Protein AF-A0A151QRS5-F1 (afdb_monomer_lite)

Secondary structure (DSSP, 8-state):
------S-HHHHHHHHHHHHT--PPTT--HHHHHHHHHHHHHT-TT----HHHHHHHHHHHS-HHHHHHHHHHHTS-GGGS-HHHHHHHHHHHHHTT-

InterPro domains:
  IPR005162 Retrotransposon-derived protein PEG10, N-terminal capsid-like domain [PF03732] (2-63)

pLDDT: mean 85.36, std 12.73, range [39.06, 96.88]

Structure (mmCIF, N/CA/C/O backbone):
data_AF-A0A151QRS5-F1
#
_entry.id   AF-A0A151QRS5-F1
#
loop_
_atom_site.group_PDB
_atom_site.id
_atom_site.type_symbol
_atom_site.label_atom_id
_atom_site.label_alt_id
_atom_site.label_comp_id
_atom_site.label_asym_id
_atom_site.label_entity_id
_atom_site.label_seq_id
_atom_site.pdbx_PDB_ins_code
_atom_site.Cartn_x
_atom_site.Cartn_y
_atom_site.Cartn_z
_atom_site.occupancy
_atom_site.B_iso_or_equiv
_atom_site.auth_seq_id
_atom_site.auth_comp_id
_atom_site.auth_asym_id
_atom_site.auth_atom_id
_atom_site.pdbx_PDB_model_num
ATOM 1 N N . MET A 1 1 ? -31.435 -12.137 13.272 1.00 39.06 1 MET A N 1
ATOM 2 C CA . MET A 1 1 ? -30.110 -12.737 13.011 1.00 39.06 1 MET A CA 1
ATOM 3 C C . MET A 1 1 ? -29.090 -11.877 13.746 1.00 39.06 1 MET A C 1
ATOM 5 O O . MET A 1 1 ? -29.178 -10.662 13.672 1.00 39.06 1 MET A O 1
ATOM 9 N N . PHE A 1 2 ? -28.282 -12.503 14.592 1.00 55.72 2 PHE A N 1
ATOM 10 C CA . PHE A 1 2 ? -27.418 -11.915 15.620 1.00 55.72 2 PHE A CA 1
ATOM 11 C C . PHE A 1 2 ? -25.986 -11.915 15.060 1.00 55.72 2 PHE A C 1
ATOM 13 O O . PHE A 1 2 ? -25.612 -12.974 14.567 1.00 55.72 2 PHE A O 1
ATOM 20 N N . LEU A 1 3 ? -25.252 -10.783 15.104 1.00 48.34 3 LEU A N 1
ATOM 21 C CA . LEU A 1 3 ? -23.768 -10.629 15.122 1.00 48.34 3 LEU A CA 1
ATOM 22 C C . LEU A 1 3 ? -23.266 -9.269 14.558 1.00 48.34 3 LEU A C 1
ATOM 24 O O . LEU A 1 3 ? -22.275 -9.214 13.844 1.00 48.34 3 LEU A O 1
ATOM 28 N N . GLU A 1 4 ? -23.871 -8.143 14.941 1.00 46.22 4 GLU A N 1
ATOM 29 C CA . GLU A 1 4 ? -23.231 -6.812 14.809 1.00 46.22 4 GLU A CA 1
ATOM 30 C C . GLU A 1 4 ? -22.942 -6.221 16.195 1.00 46.22 4 GLU A C 1
ATOM 32 O O . GLU A 1 4 ? -23.211 -5.063 16.504 1.00 46.22 4 GLU A O 1
ATOM 37 N N . LYS A 1 5 ? -22.422 -7.057 17.102 1.00 47.47 5 LYS A N 1
ATOM 38 C CA . LYS A 1 5 ? -21.971 -6.594 18.416 1.00 47.47 5 LYS A CA 1
ATOM 39 C C . LYS A 1 5 ? -20.565 -5.997 18.300 1.00 47.47 5 LYS A C 1
ATOM 41 O O . LYS A 1 5 ? -19.571 -6.688 18.475 1.00 47.47 5 LYS A O 1
ATOM 46 N N . PHE A 1 6 ? -20.549 -4.688 18.059 1.00 48.91 6 PHE A N 1
ATOM 47 C CA . PHE A 1 6 ? -19.579 -3.720 18.578 1.00 48.91 6 PHE A CA 1
ATOM 48 C C . PHE A 1 6 ? -18.091 -3.949 18.255 1.00 48.91 6 PHE A C 1
ATOM 50 O O . PHE A 1 6 ? -17.263 -4.121 19.145 1.00 48.91 6 PHE A O 1
ATOM 57 N N . PHE A 1 7 ? -17.713 -3.724 16.999 1.00 50.59 7 PHE A N 1
ATOM 58 C CA . PHE A 1 7 ? -16.692 -2.697 16.776 1.00 50.59 7 PHE A CA 1
ATOM 59 C C . PHE A 1 7 ? -17.475 -1.441 16.413 1.00 50.59 7 PHE A C 1
ATOM 61 O O . PHE A 1 7 ? -18.216 -1.501 15.436 1.00 50.59 7 PHE A O 1
ATOM 68 N N . PRO A 1 8 ? -17.438 -0.353 17.201 1.00 59.84 8 PRO A N 1
ATOM 69 C CA . PRO A 1 8 ? -18.271 0.797 16.881 1.00 59.84 8 PRO A CA 1
ATOM 70 C C . PRO A 1 8 ? -17.914 1.264 15.466 1.00 59.84 8 PRO A C 1
ATOM 72 O O . PRO A 1 8 ? -16.729 1.338 15.134 1.00 59.84 8 PRO A O 1
ATOM 75 N N . ASP A 1 9 ? -18.917 1.566 14.637 1.00 62.59 9 ASP A N 1
ATOM 76 C CA . ASP A 1 9 ? -18.728 2.033 13.253 1.00 62.59 9 ASP A CA 1
ATOM 77 C C . ASP A 1 9 ? -17.716 3.181 13.159 1.00 62.59 9 ASP A C 1
ATOM 79 O O . ASP A 1 9 ? -17.021 3.337 12.153 1.00 62.59 9 ASP A O 1
ATOM 83 N N . SER A 1 10 ? -17.574 3.951 14.242 1.00 70.38 10 SER A N 1
ATOM 84 C CA . SER A 1 10 ? -16.559 4.985 14.419 1.00 70.38 10 SER A CA 1
ATOM 85 C C . SER A 1 10 ? -15.120 4.459 14.359 1.00 70.38 10 SER A C 1
ATOM 87 O O . SER A 1 10 ? -14.285 5.100 13.728 1.00 70.38 10 SER A O 1
ATOM 89 N N . ARG A 1 11 ? -14.811 3.292 14.941 1.00 73.81 11 ARG A N 1
ATOM 90 C CA . ARG A 1 11 ? -13.471 2.678 14.904 1.00 73.81 11 ARG A CA 1
ATOM 91 C C . ARG A 1 11 ? -13.139 2.162 13.510 1.00 73.81 11 ARG A C 1
ATOM 93 O O . ARG A 1 11 ? -12.053 2.431 13.011 1.00 73.81 11 ARG A O 1
ATOM 100 N N . THR A 1 12 ? -14.080 1.479 12.861 1.00 79.31 12 THR A N 1
ATOM 101 C CA . THR A 1 12 ? -13.911 1.034 11.469 1.00 79.31 12 THR A CA 1
ATOM 102 C C . THR A 1 12 ? -13.748 2.239 10.539 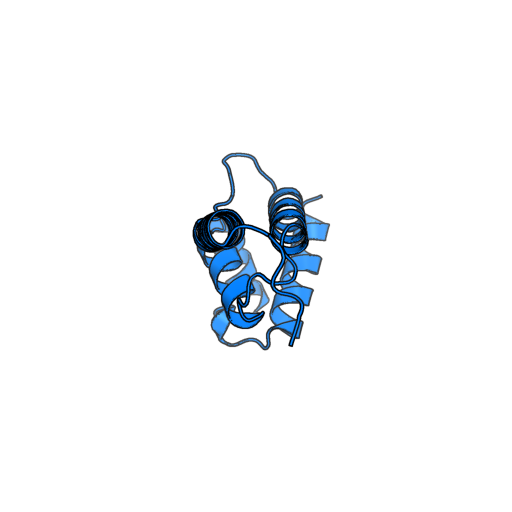1.00 79.31 12 THR A C 1
ATOM 104 O O . THR A 1 12 ? -12.888 2.240 9.665 1.00 79.31 12 THR A O 1
ATOM 107 N N . THR A 1 13 ? -14.513 3.311 10.761 1.00 84.25 13 THR A N 1
ATOM 108 C CA . THR A 1 13 ? -14.401 4.562 9.995 1.00 84.25 13 THR A CA 1
ATOM 109 C C . THR A 1 13 ? -13.069 5.271 10.224 1.00 84.25 13 THR A C 1
ATOM 111 O O . THR A 1 13 ? -12.464 5.726 9.256 1.00 84.25 13 THR A O 1
ATOM 114 N N . ALA A 1 14 ? -12.581 5.328 11.466 1.00 87.94 14 ALA A N 1
ATOM 115 C CA . ALA A 1 14 ? -11.272 5.893 11.783 1.00 87.94 14 ALA A CA 1
ATOM 116 C C . ALA A 1 14 ? -10.148 5.114 11.090 1.00 87.94 14 ALA A C 1
ATOM 118 O O . ALA A 1 14 ? -9.345 5.712 10.387 1.00 87.94 14 ALA A O 1
ATOM 119 N N . ILE A 1 15 ? -10.160 3.780 11.172 1.00 87.50 15 ILE A N 1
ATOM 120 C CA . ILE A 1 15 ? -9.130 2.947 10.535 1.00 87.50 15 ILE A CA 1
ATOM 121 C C . ILE A 1 15 ? -9.182 3.070 9.010 1.00 87.50 15 ILE A C 1
ATOM 123 O O . ILE A 1 15 ? -8.139 3.186 8.377 1.00 87.50 15 ILE A O 1
ATOM 127 N N . ARG A 1 16 ? -10.372 3.125 8.393 1.00 89.50 16 ARG A N 1
ATOM 128 C CA . ARG A 1 16 ? -10.484 3.416 6.951 1.00 89.50 16 ARG A CA 1
ATOM 129 C C . ARG A 1 16 ? -9.864 4.766 6.593 1.00 89.50 16 ARG A C 1
ATOM 131 O O . ARG A 1 16 ? -9.172 4.860 5.583 1.00 89.50 16 ARG A O 1
ATOM 138 N N . LYS A 1 17 ? -10.094 5.793 7.417 1.00 91.56 17 LYS A N 1
ATOM 139 C CA . LYS A 1 17 ? -9.494 7.117 7.230 1.00 91.56 17 LYS A CA 1
ATOM 140 C C . LYS A 1 17 ? -7.973 7.044 7.341 1.00 91.56 17 LYS A C 1
ATOM 142 O O . LYS A 1 17 ? -7.300 7.553 6.451 1.00 91.56 17 LYS A O 1
ATOM 147 N N . ASP A 1 18 ? -7.451 6.358 8.352 1.00 93.38 18 ASP A N 1
ATOM 148 C CA . ASP A 1 18 ? -6.012 6.179 8.553 1.00 93.38 18 ASP A CA 1
ATOM 149 C C . ASP A 1 18 ? -5.367 5.405 7.396 1.00 93.38 18 ASP A C 1
ATOM 151 O O . ASP A 1 18 ? -4.294 5.784 6.936 1.00 93.38 18 ASP A O 1
ATOM 155 N N . ILE A 1 19 ? -6.035 4.368 6.876 1.00 93.19 19 ILE A N 1
ATOM 156 C CA . ILE A 1 19 ? -5.588 3.609 5.698 1.00 93.19 19 ILE A CA 1
ATOM 157 C C . ILE A 1 19 ? -5.553 4.519 4.466 1.00 93.19 19 ILE A C 1
ATOM 159 O O . ILE A 1 19 ? -4.536 4.583 3.786 1.00 93.19 19 ILE A O 1
ATOM 163 N N . SER A 1 20 ? -6.637 5.250 4.186 1.00 93.06 20 SER A N 1
ATOM 164 C CA . SER A 1 20 ? -6.721 6.139 3.015 1.00 93.06 20 SER A CA 1
ATOM 165 C C . SER A 1 20 ? -5.776 7.345 3.088 1.00 93.06 20 SER A C 1
ATOM 167 O O . SER A 1 20 ? -5.318 7.861 2.070 1.00 93.06 20 SER A O 1
ATOM 169 N N . GLY A 1 21 ? -5.475 7.798 4.306 1.00 94.75 21 GLY A N 1
ATOM 170 C CA . GLY A 1 21 ? -4.602 8.930 4.589 1.00 94.75 21 GLY A CA 1
ATOM 171 C C . GLY A 1 21 ? -3.166 8.533 4.903 1.00 94.75 21 GLY A C 1
ATOM 172 O O . GLY A 1 21 ? -2.390 9.399 5.307 1.00 94.75 21 GLY A O 1
ATOM 173 N N . ILE A 1 22 ? -2.799 7.256 4.761 1.00 95.50 22 ILE A N 1
ATOM 174 C CA . ILE A 1 22 ? -1.467 6.805 5.134 1.00 95.50 22 ILE A CA 1
ATOM 175 C C . ILE A 1 22 ? -0.421 7.505 4.260 1.00 95.50 22 ILE A C 1
ATOM 177 O O . ILE A 1 22 ? -0.554 7.599 3.041 1.00 95.50 22 ILE A O 1
ATOM 181 N N . ARG A 1 23 ? 0.625 8.028 4.894 1.00 96.69 23 ARG A N 1
ATOM 182 C CA . ARG A 1 23 ? 1.775 8.653 4.238 1.00 96.69 23 ARG A CA 1
ATOM 183 C C . ARG A 1 23 ? 3.046 8.104 4.841 1.00 96.69 23 ARG A C 1
ATOM 185 O O . ARG A 1 23 ? 3.079 7.846 6.048 1.00 96.69 23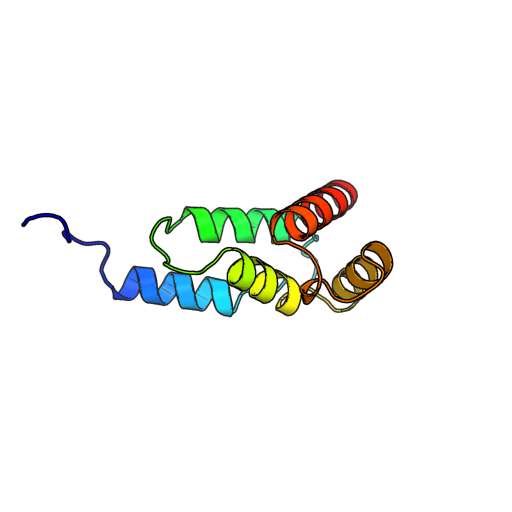 ARG A O 1
ATOM 192 N N . GLN A 1 24 ? 4.053 7.921 4.007 1.00 96.38 24 GLN A N 1
ATOM 193 C CA . GLN A 1 24 ? 5.390 7.615 4.466 1.00 96.38 24 GLN A CA 1
ATOM 194 C C . GLN A 1 24 ? 5.962 8.822 5.208 1.00 96.38 24 GLN A C 1
ATOM 196 O O . GLN A 1 24 ? 5.835 9.965 4.757 1.00 96.38 24 GLN A O 1
ATOM 201 N N . LEU A 1 25 ? 6.543 8.570 6.374 1.00 95.38 25 LEU A N 1
ATOM 202 C CA . LEU A 1 25 ? 7.102 9.614 7.222 1.00 95.38 25 LEU A CA 1
ATOM 203 C C . LEU A 1 25 ? 8.528 9.973 6.783 1.00 95.38 25 LEU A C 1
ATOM 205 O O . LEU A 1 25 ? 9.232 9.186 6.155 1.00 95.38 25 LEU A O 1
ATOM 209 N N . GLY A 1 26 ? 8.972 11.182 7.128 1.00 93.81 26 GLY A N 1
ATOM 210 C CA . GLY A 1 26 ? 10.349 11.598 6.871 1.00 93.81 26 GLY A CA 1
ATOM 211 C C . GLY A 1 26 ? 11.338 10.705 7.623 1.00 93.81 26 GLY A C 1
ATOM 212 O O . GLY A 1 26 ? 11.275 10.625 8.847 1.00 93.81 26 GLY A O 1
ATOM 213 N N . GLY A 1 27 ? 12.240 10.054 6.887 1.00 91.31 27 GLY A N 1
ATOM 214 C CA . GLY A 1 27 ? 13.234 9.131 7.442 1.00 91.31 27 GLY A CA 1
ATOM 215 C C . GLY A 1 27 ? 12.734 7.702 7.680 1.00 91.31 27 GLY A C 1
ATOM 216 O O . GLY A 1 27 ? 13.536 6.871 8.082 1.00 91.31 27 GLY A O 1
ATOM 217 N N . GLU A 1 28 ? 11.457 7.410 7.416 1.00 94.50 28 GLU A N 1
ATOM 218 C CA . GLU A 1 28 ? 10.916 6.045 7.447 1.00 94.50 28 GLU A CA 1
ATOM 219 C C . GLU A 1 28 ? 11.349 5.299 6.181 1.00 94.50 28 GLU A C 1
ATOM 221 O O . GLU A 1 28 ? 11.148 5.804 5.073 1.00 94.50 28 GLU A O 1
ATOM 226 N N . SER A 1 29 ? 11.927 4.106 6.321 1.00 94.06 29 SER A N 1
ATOM 227 C CA . SER A 1 29 ? 12.259 3.268 5.163 1.00 94.06 29 SER A CA 1
ATOM 228 C C . SER A 1 29 ? 11.001 2.668 4.527 1.00 94.06 29 SER A C 1
ATOM 230 O O . SER A 1 29 ? 9.956 2.540 5.172 1.00 94.06 29 SER A O 1
ATOM 232 N N . LEU A 1 30 ? 11.093 2.234 3.267 1.00 93.62 30 LEU A N 1
ATOM 233 C CA . LEU A 1 30 ? 9.997 1.510 2.620 1.00 93.62 30 LEU A CA 1
ATOM 234 C C . LEU A 1 30 ? 9.598 0.250 3.408 1.00 93.62 30 LEU A C 1
ATOM 236 O O . LEU A 1 30 ? 8.414 -0.076 3.502 1.00 93.62 30 LEU A O 1
ATOM 24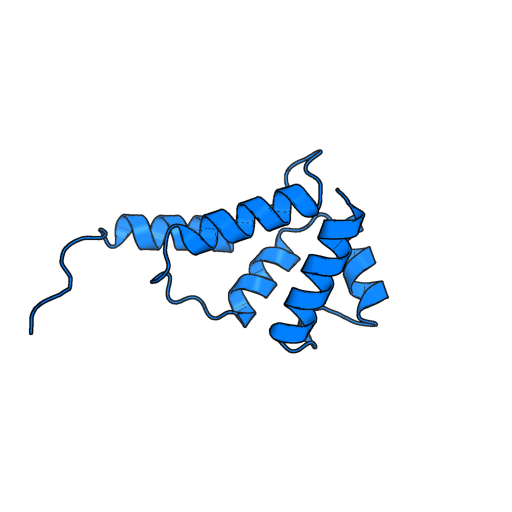0 N N . TYR A 1 31 ? 10.569 -0.441 4.010 1.00 94.25 31 TYR A N 1
ATOM 241 C CA . TYR A 1 31 ? 10.315 -1.580 4.888 1.00 94.25 31 TYR A CA 1
ATOM 242 C C . TYR A 1 31 ? 9.435 -1.202 6.082 1.00 94.25 31 TYR A C 1
ATOM 244 O O . TYR A 1 31 ? 8.393 -1.822 6.311 1.00 94.25 31 TYR A O 1
ATOM 252 N N . GLU A 1 32 ? 9.823 -0.166 6.826 1.00 95.94 32 GLU A N 1
ATOM 253 C CA . GLU A 1 32 ? 9.076 0.308 7.994 1.00 95.94 32 GLU A CA 1
ATOM 254 C C . GLU A 1 32 ? 7.671 0.773 7.606 1.00 95.94 32 GLU A C 1
ATOM 256 O O . GLU A 1 32 ? 6.685 0.413 8.262 1.00 95.94 32 GLU A O 1
ATOM 261 N N . TYR A 1 33 ? 7.570 1.493 6.488 1.00 96.88 33 TYR A N 1
ATOM 262 C CA . TYR A 1 33 ? 6.309 1.969 5.941 1.00 96.88 33 TYR A CA 1
ATOM 263 C C . TYR A 1 33 ? 5.367 0.815 5.568 1.00 96.88 33 TYR A C 1
ATOM 265 O O . TYR A 1 33 ? 4.190 0.812 5.949 1.00 96.88 33 TYR A O 1
ATOM 273 N N . TRP A 1 34 ? 5.887 -0.205 4.880 1.00 95.56 34 TRP A N 1
ATOM 274 C CA . TRP A 1 34 ? 5.136 -1.402 4.501 1.00 95.56 34 TRP A CA 1
ATOM 275 C C . TRP A 1 34 ? 4.672 -2.209 5.717 1.00 95.56 34 TRP A C 1
ATOM 277 O O . TRP A 1 34 ? 3.506 -2.609 5.799 1.00 95.56 34 TRP A O 1
ATOM 287 N N . GLU A 1 35 ? 5.540 -2.404 6.710 1.00 95.75 35 GLU A N 1
ATOM 288 C CA . GLU A 1 35 ? 5.185 -3.069 7.966 1.00 95.75 35 GLU A CA 1
ATOM 289 C C . GLU A 1 35 ? 4.084 -2.315 8.721 1.00 95.75 35 GLU A C 1
ATOM 291 O O . GLU A 1 35 ? 3.129 -2.927 9.217 1.00 95.75 35 GLU A O 1
ATOM 296 N N . ARG A 1 36 ? 4.170 -0.981 8.786 1.00 96.38 36 ARG A N 1
ATOM 297 C CA . ARG A 1 36 ? 3.145 -0.141 9.416 1.00 96.38 36 ARG A CA 1
ATOM 298 C C . ARG A 1 36 ? 1.809 -0.239 8.687 1.00 96.38 36 ARG A C 1
ATOM 300 O O . ARG A 1 36 ? 0.777 -0.381 9.345 1.00 96.38 36 ARG A O 1
ATOM 307 N N . PHE A 1 37 ? 1.819 -0.230 7.357 1.00 95.38 37 PHE A N 1
ATOM 308 C CA . PHE A 1 37 ? 0.612 -0.406 6.553 1.00 95.38 37 PHE A CA 1
ATOM 309 C C . PHE A 1 37 ? -0.053 -1.770 6.789 1.00 95.38 37 PHE A C 1
ATOM 311 O O . PHE A 1 37 ? -1.258 -1.833 7.048 1.00 95.38 37 PHE A O 1
ATOM 318 N N . LYS A 1 38 ? 0.723 -2.864 6.791 1.00 94.38 38 LYS A N 1
ATOM 319 C CA . LYS A 1 38 ? 0.205 -4.213 7.0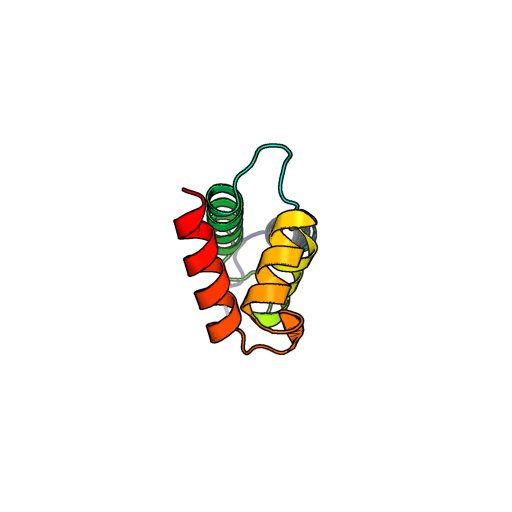81 1.00 94.38 38 LYS A CA 1
ATOM 320 C C . LYS A 1 38 ? -0.407 -4.306 8.477 1.00 94.38 38 LYS A C 1
ATOM 322 O O . LYS A 1 38 ? -1.500 -4.850 8.628 1.00 94.38 38 LYS A O 1
ATOM 327 N N . LYS A 1 39 ? 0.259 -3.738 9.489 1.00 94.44 39 LYS A N 1
ATOM 328 C CA . LYS A 1 39 ? -0.263 -3.672 10.866 1.00 94.44 39 LYS A CA 1
ATOM 329 C C . LYS A 1 39 ? -1.570 -2.884 10.938 1.00 94.44 39 LYS A C 1
ATOM 331 O O . LYS A 1 39 ? -2.501 -3.314 11.619 1.00 94.44 39 LYS A O 1
ATOM 336 N N . LEU A 1 40 ? -1.664 -1.771 10.211 1.00 92.31 40 LEU A N 1
ATOM 337 C CA . LEU A 1 40 ? -2.877 -0.959 10.146 1.00 92.31 40 LEU A CA 1
ATOM 338 C C . LEU A 1 40 ? -4.041 -1.734 9.511 1.00 92.31 40 LEU A C 1
ATOM 340 O O . LEU A 1 40 ? -5.124 -1.773 10.092 1.00 92.31 40 LEU A O 1
ATOM 344 N N . CYS A 1 41 ? -3.813 -2.427 8.394 1.00 91.31 41 CYS A N 1
ATOM 345 C CA . CYS A 1 41 ? -4.835 -3.271 7.765 1.00 91.31 41 CYS A CA 1
ATOM 346 C C . CYS A 1 41 ? -5.271 -4.425 8.687 1.00 91.31 41 CYS A C 1
ATOM 348 O O . CYS A 1 41 ? -6.465 -4.654 8.882 1.00 91.31 41 CYS A O 1
ATOM 350 N N . ALA A 1 42 ? -4.315 -5.100 9.335 1.00 90.75 42 ALA A N 1
ATOM 351 C CA . ALA A 1 42 ? -4.584 -6.199 10.265 1.00 90.75 42 ALA A CA 1
ATOM 352 C C . ALA A 1 42 ? -5.362 -5.760 11.520 1.00 90.75 42 ALA A C 1
ATOM 354 O O . ALA A 1 42 ? -6.053 -6.573 12.133 1.00 90.75 42 ALA A O 1
ATOM 355 N N . SER A 1 43 ? -5.294 -4.477 11.893 1.00 88.31 43 SER A N 1
ATOM 356 C CA . SER A 1 43 ? -6.043 -3.935 13.034 1.00 88.31 43 SER A CA 1
ATOM 357 C C . SER A 1 43 ? -7.565 -3.903 12.816 1.00 88.31 43 SER A C 1
ATOM 359 O O . SER A 1 43 ? -8.321 -3.811 13.789 1.00 88.31 43 SER A O 1
ATOM 361 N N . CYS A 1 44 ? -8.025 -4.006 11.562 1.00 84.25 44 CYS A N 1
ATOM 362 C CA . CYS A 1 44 ? -9.439 -4.063 11.206 1.00 84.25 44 CYS A CA 1
ATOM 363 C C . CYS A 1 44 ? -9.681 -4.992 10.005 1.00 84.25 44 CYS A C 1
ATOM 365 O O . CYS A 1 44 ? -9.887 -4.508 8.898 1.00 84.25 44 CYS A O 1
ATOM 367 N N . PRO A 1 45 ? -9.750 -6.321 10.188 1.00 76.81 45 PRO A N 1
ATOM 368 C CA . PRO A 1 45 ? -9.961 -7.255 9.074 1.00 76.81 45 PRO A CA 1
ATOM 369 C C . PRO A 1 45 ? -11.298 -7.045 8.331 1.00 76.81 45 PRO A C 1
ATOM 371 O O . PRO A 1 45 ? -11.448 -7.470 7.191 1.00 76.81 45 PRO A O 1
ATOM 374 N N . HIS A 1 46 ? -12.263 -6.348 8.946 1.00 80.88 46 HIS A N 1
ATOM 375 C CA . HIS A 1 46 ? -13.555 -5.983 8.352 1.00 80.88 46 HIS A CA 1
ATOM 376 C C . HIS A 1 46 ? -13.592 -4.540 7.815 1.00 80.88 46 HIS A C 1
ATOM 378 O O . HIS A 1 46 ? -14.653 -3.914 7.775 1.00 80.88 46 HIS A O 1
ATOM 384 N N . HIS A 1 47 ? -12.450 -3.985 7.393 1.00 80.00 47 HIS A N 1
ATOM 385 C CA . HIS A 1 47 ? -12.376 -2.617 6.868 1.00 80.00 47 HIS A CA 1
ATOM 386 C C . HIS A 1 47 ? -13.168 -2.412 5.555 1.00 80.00 47 HIS A C 1
ATOM 388 O O . HIS A 1 47 ? -13.463 -1.267 5.218 1.00 80.00 47 HIS A O 1
ATOM 394 N N . GLN A 1 48 ? -13.556 -3.484 4.842 1.00 86.25 48 GLN A N 1
ATOM 395 C CA . GLN A 1 48 ? -14.347 -3.456 3.588 1.00 86.25 48 GLN A CA 1
ATOM 396 C C . GLN A 1 48 ? -13.684 -2.677 2.432 1.00 86.25 48 GLN A C 1
ATOM 398 O O . GLN A 1 48 ? -14.346 -2.222 1.505 1.00 86.25 48 GLN A O 1
ATOM 403 N N . ILE A 1 49 ? -12.359 -2.537 2.475 1.00 88.81 49 ILE A N 1
ATOM 404 C CA . ILE A 1 49 ? -11.563 -1.897 1.416 1.00 88.81 49 ILE A CA 1
ATOM 405 C C . ILE A 1 49 ? -11.010 -3.012 0.534 1.00 88.81 49 ILE A C 1
ATOM 407 O O . ILE A 1 49 ? -10.458 -3.980 1.053 1.00 88.81 49 ILE A O 1
ATOM 411 N N . SER A 1 50 ? -11.165 -2.888 -0.784 1.00 91.00 50 SER A N 1
ATOM 412 C CA . SER A 1 50 ? -10.600 -3.861 -1.725 1.00 91.00 50 SER A CA 1
ATOM 413 C C . SER A 1 50 ? -9.069 -3.833 -1.710 1.00 91.00 50 SER A C 1
ATOM 415 O O . SER A 1 50 ? -8.468 -2.779 -1.512 1.00 91.00 50 SER A O 1
ATOM 417 N N . GLU A 1 51 ? -8.428 -4.970 -1.982 1.00 90.25 51 GLU A N 1
ATOM 418 C CA . GLU A 1 51 ? -6.962 -5.064 -2.037 1.00 90.25 51 GLU A CA 1
ATOM 419 C C . GLU A 1 51 ? -6.352 -4.083 -3.052 1.00 90.25 51 GLU A C 1
ATOM 421 O O . GLU A 1 51 ? -5.362 -3.420 -2.758 1.00 90.25 51 GLU A O 1
ATOM 426 N N . ARG A 1 52 ? -6.999 -3.903 -4.212 1.00 90.06 52 ARG A N 1
ATOM 427 C CA . ARG A 1 52 ? -6.587 -2.904 -5.210 1.00 90.06 52 ARG A CA 1
ATOM 428 C C . ARG A 1 52 ? -6.535 -1.495 -4.613 1.00 90.06 52 ARG A C 1
ATOM 430 O O . ARG A 1 52 ? -5.560 -0.783 -4.816 1.00 90.06 52 ARG A O 1
ATOM 437 N N . LEU A 1 53 ? -7.572 -1.104 -3.872 1.00 91.50 53 LEU A N 1
ATOM 438 C CA . LEU A 1 53 ? -7.653 0.231 -3.283 1.00 91.50 53 LEU A CA 1
ATOM 439 C C . LEU A 1 53 ? -6.681 0.401 -2.102 1.00 91.50 53 LEU A C 1
ATOM 441 O O . LEU A 1 53 ? -6.119 1.476 -1.928 1.00 91.50 53 LEU A O 1
ATOM 445 N N . LEU A 1 54 ? -6.424 -0.663 -1.333 1.00 93.38 54 LEU A N 1
ATOM 446 C CA . LEU A 1 54 ? -5.371 -0.678 -0.312 1.00 93.38 54 LEU A CA 1
ATOM 447 C C . LEU A 1 54 ? -3.997 -0.370 -0.920 1.00 93.38 54 LEU A C 1
ATOM 449 O O . LEU A 1 54 ? -3.298 0.523 -0.444 1.00 93.38 54 LEU A O 1
ATOM 453 N N . LEU A 1 55 ? -3.630 -1.084 -1.985 1.00 92.94 55 LEU A N 1
ATOM 454 C CA . LEU A 1 55 ? -2.349 -0.898 -2.667 1.00 92.94 55 LEU A CA 1
ATOM 455 C C . LEU A 1 55 ? -2.250 0.480 -3.329 1.00 92.94 55 LEU A C 1
ATOM 457 O O . LEU A 1 55 ? -1.183 1.088 -3.310 1.00 92.94 55 LEU A O 1
ATOM 461 N N . GLN A 1 56 ? -3.365 1.004 -3.842 1.00 92.25 56 GLN A N 1
ATOM 462 C CA . GLN A 1 56 ? -3.426 2.369 -4.353 1.00 92.25 56 GLN A CA 1
ATOM 463 C C . GLN A 1 56 ? -3.136 3.401 -3.254 1.00 92.25 56 GLN A C 1
ATOM 465 O O . GLN A 1 56 ? -2.274 4.253 -3.446 1.00 92.25 56 GLN A O 1
ATOM 470 N N . TYR A 1 57 ? -3.791 3.312 -2.090 1.00 94.56 57 TYR A N 1
ATOM 471 C CA . TYR A 1 57 ? -3.526 4.233 -0.978 1.00 94.56 57 TYR A CA 1
ATOM 472 C C . TYR A 1 57 ? -2.093 4.137 -0.459 1.00 94.56 57 TYR A C 1
ATOM 474 O O . TYR A 1 57 ? -1.492 5.162 -0.138 1.00 94.56 57 TYR A O 1
ATOM 482 N N . PHE A 1 58 ? -1.540 2.924 -0.408 1.00 94.62 58 PHE A N 1
ATOM 483 C CA . PHE A 1 58 ? -0.137 2.714 -0.078 1.00 94.62 58 PHE A CA 1
ATOM 484 C C . PHE A 1 58 ? 0.774 3.449 -1.070 1.00 94.62 58 PHE A C 1
ATOM 486 O O . PHE A 1 58 ? 1.558 4.298 -0.659 1.00 94.62 58 PHE A O 1
ATOM 493 N N . TYR A 1 59 ? 0.613 3.200 -2.372 1.00 92.62 59 TYR A N 1
ATOM 494 C CA . TYR A 1 59 ? 1.417 3.819 -3.429 1.00 92.62 59 TYR A CA 1
ATOM 495 C C . TYR A 1 59 ? 1.300 5.353 -3.450 1.00 92.62 59 TYR A C 1
ATOM 497 O O . TYR A 1 59 ? 2.305 6.065 -3.514 1.00 92.62 59 TYR A O 1
ATOM 505 N N . GLU A 1 60 ? 0.083 5.885 -3.321 1.00 93.06 60 GLU A N 1
ATOM 506 C CA . GLU A 1 60 ? -0.174 7.328 -3.240 1.00 93.06 60 GLU A CA 1
ATOM 507 C C . GLU A 1 60 ? 0.434 7.974 -1.989 1.00 93.06 60 GLU A C 1
ATOM 509 O O . GLU A 1 60 ? 0.683 9.186 -1.980 1.00 93.06 60 GLU A O 1
ATOM 514 N N . GLY A 1 61 ? 0.681 7.185 -0.942 1.00 94.88 61 GLY A N 1
ATOM 515 C CA . GLY A 1 61 ? 1.286 7.642 0.295 1.00 94.88 61 GLY A CA 1
ATOM 516 C C . GLY A 1 61 ? 2.808 7.567 0.357 1.00 94.88 61 GLY A C 1
ATOM 517 O O . GLY A 1 61 ? 3.388 8.188 1.250 1.00 94.88 61 GLY A O 1
ATOM 518 N N . MET A 1 62 ? 3.451 6.874 -0.585 1.00 94.19 62 MET A N 1
ATOM 519 C CA . MET A 1 62 ? 4.911 6.776 -0.677 1.00 94.19 62 MET A CA 1
ATOM 520 C C . MET A 1 62 ? 5.551 8.119 -1.014 1.00 94.19 62 MET A C 1
ATOM 522 O O . MET A 1 62 ? 4.951 8.957 -1.699 1.00 94.19 62 MET A O 1
ATOM 526 N N . ASN A 1 63 ? 6.806 8.290 -0.605 1.00 94.06 63 ASN A N 1
ATOM 527 C CA . ASN A 1 63 ? 7.621 9.407 -1.054 1.00 94.06 63 ASN A CA 1
ATOM 528 C C . ASN A 1 63 ? 7.918 9.316 -2.569 1.00 94.06 63 ASN A C 1
ATOM 530 O O . ASN A 1 63 ? 7.836 8.253 -3.188 1.00 94.06 63 ASN A O 1
ATOM 534 N N . ASN A 1 64 ? 8.278 10.449 -3.180 1.00 91.94 64 ASN A N 1
ATOM 535 C CA . ASN A 1 64 ? 8.484 10.537 -4.631 1.00 91.94 64 ASN A CA 1
ATOM 536 C C . ASN A 1 64 ? 9.615 9.632 -5.147 1.00 91.94 64 ASN A C 1
ATOM 538 O O . ASN A 1 64 ? 9.546 9.151 -6.276 1.00 91.94 64 ASN A O 1
ATOM 542 N N . MET A 1 65 ? 10.661 9.418 -4.344 1.00 90.62 65 MET A N 1
ATOM 543 C CA . MET A 1 65 ? 11.813 8.612 -4.741 1.00 90.62 65 MET A CA 1
ATOM 544 C C . MET A 1 65 ? 11.432 7.135 -4.832 1.00 90.62 65 MET A C 1
ATOM 546 O O . MET A 1 65 ? 11.693 6.494 -5.846 1.00 90.62 65 MET A O 1
ATOM 550 N N . GLU A 1 66 ? 10.768 6.605 -3.810 1.00 90.44 66 GLU A N 1
ATOM 551 C CA . GLU A 1 66 ? 10.318 5.212 -3.789 1.00 90.44 66 GLU A CA 1
ATOM 552 C C . GLU A 1 66 ? 9.259 4.926 -4.840 1.00 90.44 66 GLU A C 1
ATOM 554 O O . GLU A 1 66 ? 9.313 3.886 -5.494 1.00 90.44 66 GLU A O 1
ATOM 559 N N . ARG A 1 67 ? 8.350 5.879 -5.060 1.00 90.12 67 ARG A N 1
ATOM 560 C CA . ARG A 1 67 ? 7.354 5.790 -6.126 1.00 90.12 67 ARG A CA 1
ATOM 561 C C . ARG A 1 67 ? 8.005 5.685 -7.502 1.00 90.12 67 ARG A C 1
ATOM 563 O O . ARG A 1 67 ? 7.677 4.783 -8.260 1.00 90.12 67 ARG A O 1
ATOM 570 N N . SER A 1 68 ? 8.983 6.550 -7.776 1.00 89.88 68 SER A N 1
ATOM 571 C CA . SER A 1 68 ? 9.749 6.525 -9.025 1.00 89.88 68 SER A CA 1
ATOM 572 C C . SER A 1 68 ? 10.510 5.207 -9.206 1.00 89.88 68 SER A C 1
ATOM 574 O O . SER A 1 68 ? 10.504 4.627 -10.289 1.00 89.88 68 SER A O 1
ATOM 576 N N . MET A 1 69 ? 11.117 4.678 -8.136 1.00 87.88 69 MET A N 1
ATOM 577 C CA . MET A 1 69 ? 11.790 3.376 -8.189 1.00 87.88 69 MET A CA 1
ATOM 578 C C . MET A 1 69 ? 10.819 2.228 -8.490 1.00 87.88 69 MET A C 1
ATOM 580 O O . MET A 1 69 ? 11.174 1.339 -9.263 1.00 87.88 69 MET A O 1
ATOM 584 N N . ILE A 1 70 ? 9.612 2.252 -7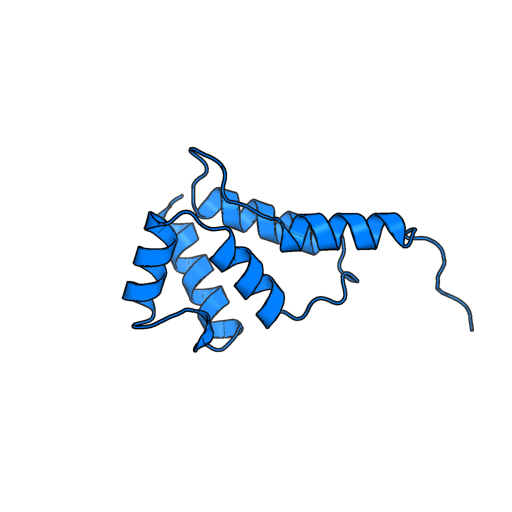.912 1.00 86.88 70 ILE A N 1
ATOM 585 C CA . ILE A 1 70 ? 8.561 1.280 -8.235 1.00 86.88 70 ILE A CA 1
ATOM 586 C C . ILE A 1 70 ? 8.182 1.400 -9.704 1.00 86.88 70 ILE A C 1
ATOM 588 O O . ILE A 1 70 ? 8.260 0.397 -10.399 1.00 86.88 70 ILE A O 1
ATOM 592 N N . ASP A 1 71 ? 7.861 2.602 -10.189 1.00 88.00 71 ASP A N 1
ATOM 593 C CA . ASP A 1 71 ? 7.399 2.807 -11.567 1.00 88.00 71 ASP A CA 1
ATOM 594 C C . ASP A 1 71 ? 8.423 2.311 -12.603 1.00 88.00 71 ASP A C 1
ATOM 596 O O . ASP A 1 71 ? 8.071 1.702 -13.618 1.00 88.00 71 ASP A O 1
ATOM 600 N N . VAL A 1 72 ? 9.716 2.520 -12.327 1.00 87.19 72 VAL A N 1
ATOM 601 C CA . VAL A 1 72 ? 10.814 1.990 -13.149 1.00 87.19 72 VAL A CA 1
ATOM 602 C C . VAL A 1 72 ? 10.877 0.462 -13.075 1.00 87.19 72 VAL A C 1
ATOM 604 O O . VAL A 1 72 ? 11.068 -0.188 -14.102 1.00 87.19 72 VAL A O 1
ATOM 607 N N . ALA A 1 73 ? 10.712 -0.126 -11.888 1.00 83.44 73 ALA A N 1
ATOM 608 C CA . ALA A 1 73 ? 10.761 -1.574 -11.694 1.00 83.44 73 ALA A CA 1
ATOM 609 C C . ALA A 1 73 ? 9.547 -2.311 -12.291 1.00 83.44 73 ALA A C 1
ATOM 611 O O . ALA A 1 73 ? 9.700 -3.448 -12.744 1.00 83.44 73 ALA A O 1
ATOM 612 N N . SER A 1 74 ? 8.366 -1.685 -12.317 1.00 81.12 74 SER A N 1
ATOM 613 C CA . SER A 1 74 ? 7.149 -2.210 -12.953 1.00 81.12 74 SER A CA 1
ATOM 614 C C . SER A 1 74 ? 7.064 -1.932 -14.449 1.00 81.12 74 SER A C 1
ATOM 616 O O . SER A 1 74 ? 6.240 -2.546 -15.122 1.00 81.12 74 SER A O 1
ATOM 618 N N . GLY A 1 75 ? 7.910 -1.049 -14.989 1.00 81.38 75 GLY A N 1
ATOM 619 C CA . GLY A 1 75 ? 7.846 -0.635 -16.393 1.00 81.38 75 GLY A CA 1
ATOM 620 C C . GLY A 1 75 ? 6.629 0.244 -16.711 1.00 81.38 75 GLY A C 1
ATOM 621 O O . GLY A 1 75 ? 6.189 0.289 -17.858 1.00 81.38 75 GLY A O 1
ATOM 622 N N . GLY A 1 76 ? 6.069 0.914 -15.702 1.00 78.75 76 GLY A N 1
ATOM 623 C CA . GLY A 1 76 ? 4.806 1.650 -15.764 1.00 78.75 76 GLY A CA 1
ATOM 624 C C . GLY A 1 76 ? 4.238 1.903 -14.367 1.00 78.75 76 GLY A C 1
ATOM 625 O O . GLY A 1 76 ? 4.874 1.562 -13.374 1.00 78.75 76 GLY A O 1
ATOM 626 N N . ALA A 1 77 ? 3.044 2.485 -14.265 1.00 73.56 77 ALA A N 1
ATOM 627 C CA . ALA A 1 77 ? 2.436 2.767 -12.965 1.00 73.56 77 ALA A CA 1
ATOM 628 C C . ALA A 1 77 ? 1.945 1.482 -12.274 1.00 73.56 77 ALA A C 1
ATOM 630 O O . ALA A 1 77 ? 1.422 0.569 -12.914 1.00 73.56 77 ALA A O 1
ATOM 631 N N . LEU A 1 78 ? 2.006 1.447 -10.940 1.00 74.94 78 LEU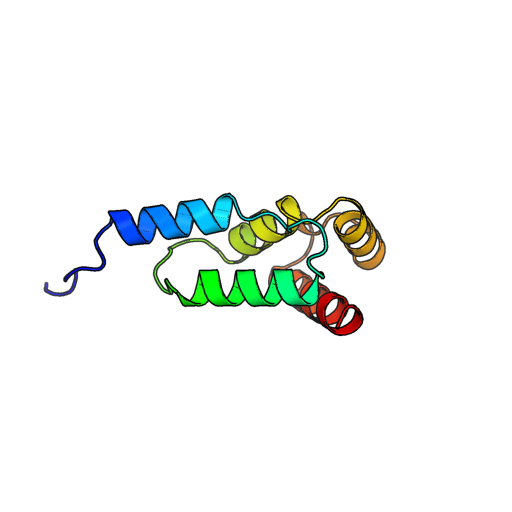 A N 1
ATOM 632 C CA . LEU A 1 78 ? 1.532 0.308 -10.136 1.00 74.94 78 LEU A CA 1
ATOM 633 C C . LEU A 1 78 ? 0.037 -0.024 -10.357 1.00 74.94 78 LEU A C 1
ATOM 635 O O . LEU A 1 78 ? -0.393 -1.151 -10.118 1.00 74.94 78 LEU A O 1
ATOM 639 N N . GLY A 1 79 ? -0.754 0.938 -10.848 1.00 72.69 79 GLY A N 1
ATOM 640 C CA . GLY A 1 79 ? -2.177 0.761 -11.157 1.00 72.69 79 GLY A CA 1
ATOM 641 C C . GLY A 1 79 ? -2.477 -0.244 -12.277 1.00 72.69 79 GLY A C 1
ATOM 642 O O . GLY A 1 79 ? -3.570 -0.820 -12.286 1.00 72.69 79 GLY A O 1
ATOM 643 N N . ASP A 1 80 ? -1.510 -0.493 -13.164 1.00 77.19 80 ASP A N 1
ATOM 644 C CA . ASP A 1 80 ? -1.652 -1.413 -14.299 1.00 77.19 80 ASP A CA 1
ATOM 645 C C . ASP A 1 80 ? -1.396 -2.879 -13.909 1.00 77.19 80 ASP A C 1
ATOM 647 O O . ASP A 1 80 ? -1.761 -3.798 -14.643 1.00 77.19 80 ASP A O 1
ATOM 651 N N . MET A 1 81 ? -0.810 -3.113 -12.731 1.00 82.31 81 MET A N 1
ATOM 652 C CA . MET A 1 81 ? -0.500 -4.450 -12.230 1.00 82.31 81 MET A CA 1
ATOM 653 C C . MET A 1 81 ? -1.712 -5.107 -11.560 1.00 82.31 81 MET A C 1
ATOM 655 O O . MET A 1 81 ? -2.630 -4.455 -11.039 1.00 82.31 81 MET A O 1
ATOM 659 N N . THR A 1 82 ? -1.712 -6.439 -11.513 1.00 87.88 82 THR A N 1
ATOM 660 C CA . THR A 1 82 ? -2.629 -7.157 -10.624 1.00 87.88 82 THR A CA 1
ATOM 661 C C . THR A 1 82 ? -2.244 -6.902 -9.156 1.00 87.88 82 THR A C 1
ATOM 663 O O . THR A 1 82 ? -1.066 -6.687 -8.857 1.00 87.88 82 THR A O 1
ATOM 666 N N . PRO A 1 83 ? -3.194 -6.954 -8.199 1.00 87.25 83 PRO A N 1
ATOM 667 C CA . PRO A 1 83 ? -2.877 -6.756 -6.781 1.00 87.25 83 PRO A CA 1
ATOM 668 C C . PRO A 1 83 ? -1.772 -7.684 -6.257 1.00 87.25 83 PRO A C 1
ATOM 670 O O . PRO A 1 83 ? -0.935 -7.271 -5.458 1.00 87.25 83 PRO A O 1
ATOM 673 N N . VAL A 1 84 ? -1.726 -8.919 -6.762 1.00 89.50 84 VAL A N 1
ATOM 674 C CA . VAL A 1 84 ? -0.713 -9.915 -6.393 1.00 89.50 84 VAL A CA 1
ATOM 675 C C . VAL A 1 84 ? 0.683 -9.486 -6.850 1.00 89.50 84 VAL A C 1
ATOM 677 O O . VAL A 1 84 ? 1.626 -9.532 -6.061 1.00 89.50 84 VAL A O 1
ATOM 680 N N . GLU A 1 85 ? 0.822 -9.041 -8.100 1.00 89.25 85 GLU A N 1
ATOM 681 C CA . GLU A 1 85 ? 2.100 -8.571 -8.650 1.00 89.25 85 GLU A CA 1
ATOM 682 C C . GLU A 1 85 ? 2.585 -7.309 -7.936 1.00 89.25 85 GLU A C 1
ATOM 684 O O . GLU A 1 85 ? 3.741 -7.244 -7.514 1.00 89.25 85 GLU A O 1
ATOM 689 N N . ALA A 1 86 ? 1.685 -6.342 -7.735 1.00 89.94 86 ALA A N 1
ATOM 690 C CA . ALA A 1 86 ? 1.980 -5.111 -7.013 1.00 89.94 86 ALA A CA 1
ATOM 691 C C . ALA A 1 86 ? 2.460 -5.404 -5.584 1.00 89.94 86 ALA A C 1
ATOM 693 O O . ALA A 1 86 ? 3.481 -4.875 -5.143 1.00 89.94 86 ALA A O 1
ATOM 694 N N . ARG A 1 87 ? 1.775 -6.303 -4.868 1.00 91.31 87 ARG A N 1
ATOM 695 C CA . ARG A 1 87 ? 2.171 -6.708 -3.517 1.00 91.31 87 ARG A CA 1
ATOM 696 C C . ARG A 1 87 ? 3.541 -7.383 -3.498 1.00 91.31 87 ARG A C 1
ATOM 698 O O . ARG A 1 87 ? 4.368 -7.041 -2.655 1.00 91.31 87 ARG A O 1
ATOM 705 N N . HIS A 1 88 ? 3.791 -8.318 -4.413 1.00 90.88 88 HIS A N 1
ATOM 706 C CA . HIS A 1 88 ? 5.079 -9.007 -4.491 1.00 90.88 88 HIS A CA 1
ATOM 707 C C . HIS A 1 88 ? 6.231 -8.033 -4.777 1.00 90.88 88 HIS A C 1
ATOM 709 O O . HIS A 1 88 ? 7.306 -8.139 -4.187 1.00 90.88 88 HIS A O 1
ATOM 715 N N . MET A 1 89 ? 6.000 -7.048 -5.646 1.00 88.44 89 MET A N 1
ATOM 716 C CA . MET A 1 89 ? 6.977 -6.008 -5.953 1.00 88.44 89 MET A CA 1
ATOM 717 C C . MET A 1 89 ? 7.274 -5.116 -4.746 1.00 88.44 89 MET A C 1
ATOM 719 O O . MET A 1 89 ? 8.446 -4.898 -4.432 1.00 88.44 89 MET A O 1
ATOM 723 N N . ILE A 1 90 ? 6.235 -4.653 -4.043 1.00 90.62 90 ILE A N 1
ATOM 724 C CA . ILE A 1 90 ? 6.384 -3.865 -2.813 1.00 90.62 90 ILE A CA 1
ATOM 725 C C . ILE A 1 90 ? 7.172 -4.657 -1.770 1.00 90.62 90 ILE A C 1
ATOM 727 O O . ILE A 1 90 ? 8.107 -4.118 -1.190 1.00 90.62 90 ILE A O 1
ATOM 731 N N . GLU A 1 91 ? 6.854 -5.938 -1.563 1.00 91.50 91 GLU A N 1
ATOM 732 C CA . GLU A 1 91 ? 7.587 -6.797 -0.626 1.00 91.50 91 GLU A CA 1
ATOM 733 C C . GLU A 1 91 ? 9.064 -6.928 -1.011 1.00 91.50 91 GLU A C 1
ATOM 735 O O . GLU A 1 91 ? 9.934 -6.733 -0.164 1.00 91.50 91 GLU A O 1
ATOM 740 N N . LYS A 1 92 ? 9.363 -7.166 -2.293 1.00 90.50 92 LYS A N 1
ATOM 741 C CA . LYS A 1 92 ? 10.743 -7.248 -2.787 1.00 90.50 92 LYS A CA 1
ATOM 742 C C . LYS A 1 92 ? 11.516 -5.948 -2.551 1.00 90.50 92 LYS A C 1
ATOM 744 O O . LYS A 1 92 ? 12.672 -5.991 -2.139 1.00 90.50 92 LYS A O 1
ATOM 749 N N . MET A 1 93 ? 10.904 -4.797 -2.819 1.00 89.31 93 MET A N 1
ATOM 750 C CA . MET A 1 93 ? 11.557 -3.499 -2.635 1.00 89.31 93 MET A CA 1
ATOM 751 C C . MET A 1 93 ? 11.700 -3.121 -1.163 1.00 89.31 93 MET A C 1
ATOM 753 O O . MET A 1 93 ? 12.757 -2.637 -0.768 1.00 89.31 93 MET A O 1
ATOM 757 N N . ALA A 1 94 ? 10.684 -3.408 -0.350 1.00 90.12 94 ALA A N 1
ATOM 758 C CA . ALA A 1 94 ? 10.737 -3.256 1.096 1.00 90.12 94 ALA A CA 1
ATOM 759 C C . ALA A 1 94 ? 11.899 -4.070 1.683 1.00 90.12 94 ALA A C 1
ATOM 761 O O . ALA A 1 94 ? 12.722 -3.513 2.402 1.00 90.12 94 ALA A O 1
ATOM 762 N N . SER A 1 95 ? 12.050 -5.345 1.310 1.00 88.94 95 SER A N 1
ATOM 763 C CA . SER A 1 95 ? 13.168 -6.184 1.769 1.00 88.94 95 SER A CA 1
ATOM 764 C C . SER A 1 95 ? 14.552 -5.655 1.375 1.00 88.94 95 SER A C 1
ATOM 766 O O . SER A 1 95 ? 15.512 -5.895 2.097 1.00 88.94 95 SER A O 1
ATOM 768 N N . ASN A 1 96 ? 14.671 -4.912 0.271 1.00 85.00 96 ASN A N 1
ATOM 769 C CA . ASN A 1 96 ? 15.935 -4.288 -0.141 1.00 85.00 96 ASN A CA 1
ATOM 770 C C . ASN A 1 96 ? 16.265 -2.998 0.633 1.00 85.00 96 ASN A C 1
ATOM 772 O O . ASN A 1 96 ? 17.370 -2.479 0.501 1.00 85.00 96 ASN A O 1
ATOM 776 N N . SER A 1 97 ? 15.305 -2.463 1.389 1.00 81.19 97 SER A N 1
ATOM 777 C CA . SER A 1 97 ? 15.433 -1.229 2.179 1.00 81.19 97 SER A CA 1
ATOM 778 C C . SER A 1 97 ? 15.556 -1.477 3.690 1.00 81.19 97 SER A C 1
ATOM 780 O O . SER A 1 97 ? 15.410 -0.535 4.471 1.00 81.19 97 SER A O 1
ATOM 782 N N . GLN A 1 98 ? 15.751 -2.741 4.084 1.00 69.00 98 GLN A N 1
ATOM 783 C CA . GLN A 1 98 ? 15.906 -3.181 5.472 1.00 69.00 98 GLN A CA 1
ATOM 784 C C . GLN A 1 98 ? 17.309 -2.893 6.023 1.00 69.00 98 GLN A C 1
ATOM 786 O O . GLN A 1 98 ? 18.288 -3.007 5.252 1.00 69.00 98 GLN A O 1
#

Sequence (98 aa):
MFLEKFFPDSRTTAIRKDISGIRQLGGESLYEYWERFKKLCASCPHHQISERLLLQYFYEGMNNMERSMIDVASGGALGDMTPVEARHMIEKMASNSQ

Foldseek 3Di:
DDDPPDPPVVVLVVLLVCLLPAAADVPHWLLNSVVVLVVSCVVCVPNPDDLLVSLVSSLVRYDPVVNVVLCVVVVHHLNVDDSVVSVVSSVVRSVVRD

Radius of gyration: 14.75 Å; chains: 1; bounding box: 46×24×35 Å

Organism: Cajanus cajan (NCBI:txid3821)